Protein AF-A0A9D8A4U0-F1 (afdb_monomer_lite)

Secondary structure (DSSP, 8-state):
-HHHHHHHHHHHHHHHHHHHHHHHHHHHHHHHHHHHHHHHHHHHHHHHHHHHHHHHHHHHHHHHHHHHHHHHHH--------------

Structure (mmCIF, N/CA/C/O backbone):
data_AF-A0A9D8A4U0-F1
#
_entry.id   AF-A0A9D8A4U0-F1
#
loop_
_atom_site.group_PDB
_atom_site.id
_atom_site.type_symbol
_atom_site.label_atom_id
_atom_site.label_alt_id
_atom_site.label_comp_id
_atom_site.label_asym_id
_atom_site.label_entity_id
_atom_site.label_seq_id
_atom_site.pdbx_PDB_ins_code
_atom_site.Cartn_x
_atom_site.Cartn_y
_atom_site.Cartn_z
_atom_site.occupancy
_atom_site.B_iso_or_equiv
_atom_site.auth_seq_id
_atom_site.auth_comp_id
_atom_site.auth_asym_id
_atom_site.auth_atom_id
_atom_site.pdbx_PDB_model_num
ATOM 1 N N . MET A 1 1 ? 31.409 -9.638 -32.525 1.00 66.94 1 MET A N 1
ATOM 2 C CA . MET A 1 1 ? 31.091 -8.436 -31.716 1.00 66.94 1 MET A CA 1
ATOM 3 C C . MET A 1 1 ? 29.636 -7.982 -31.849 1.00 66.94 1 MET A C 1
ATOM 5 O O . MET A 1 1 ? 29.023 -7.691 -30.836 1.00 66.94 1 MET A O 1
ATOM 9 N N . THR A 1 2 ? 29.029 -8.021 -33.040 1.00 87.12 2 THR A N 1
ATOM 10 C CA . THR A 1 2 ? 27.614 -7.642 -33.273 1.00 87.12 2 THR A CA 1
ATOM 11 C C . THR A 1 2 ? 26.585 -8.403 -32.420 1.00 87.12 2 THR A C 1
ATOM 13 O O . THR A 1 2 ? 25.640 -7.802 -31.921 1.00 87.12 2 THR A O 1
ATOM 16 N N . ARG A 1 3 ? 26.788 -9.708 -32.188 1.00 90.06 3 ARG A N 1
ATOM 17 C CA . ARG A 1 3 ? 25.897 -10.540 -31.353 1.00 90.06 3 ARG A CA 1
ATOM 18 C C . ARG A 1 3 ? 25.865 -10.124 -29.877 1.00 90.06 3 ARG A C 1
ATOM 20 O O . ARG A 1 3 ? 24.801 -10.138 -29.274 1.00 90.06 3 ARG A O 1
ATOM 27 N N . LEU A 1 4 ? 27.010 -9.732 -29.313 1.00 91.88 4 LEU A N 1
ATOM 28 C CA . LEU A 1 4 ? 27.100 -9.295 -27.916 1.00 91.88 4 LEU A CA 1
ATOM 29 C C . LEU A 1 4 ? 26.369 -7.958 -27.726 1.00 91.88 4 LEU A C 1
ATOM 31 O O . LEU A 1 4 ? 25.586 -7.807 -26.796 1.00 91.88 4 LEU A O 1
ATOM 35 N N . ASN A 1 5 ? 26.555 -7.028 -28.666 1.00 93.00 5 ASN A N 1
ATOM 36 C CA . ASN A 1 5 ? 25.898 -5.721 -28.635 1.00 93.00 5 ASN A CA 1
ATOM 37 C C . ASN A 1 5 ? 24.370 -5.846 -28.734 1.00 93.00 5 ASN A C 1
ATOM 39 O O . ASN A 1 5 ? 23.655 -5.129 -28.041 1.00 93.00 5 ASN A O 1
ATOM 43 N N . ALA A 1 6 ? 23.867 -6.788 -29.541 1.00 94.69 6 ALA A N 1
ATOM 44 C CA . ALA A 1 6 ? 22.435 -7.071 -29.619 1.00 94.69 6 ALA A CA 1
ATOM 45 C C . ALA A 1 6 ? 21.873 -7.589 -28.282 1.00 94.69 6 ALA A C 1
ATOM 47 O O . ALA A 1 6 ? 20.826 -7.129 -27.838 1.00 94.69 6 ALA A O 1
ATOM 48 N N . ILE A 1 7 ? 22.591 -8.492 -27.605 1.00 95.62 7 ILE A N 1
ATOM 49 C CA . ILE A 1 7 ? 22.188 -9.017 -26.290 1.00 95.62 7 ILE A CA 1
ATOM 50 C C . ILE A 1 7 ? 22.161 -7.899 -25.240 1.00 95.62 7 ILE A C 1
ATOM 52 O O . ILE A 1 7 ? 21.201 -7.793 -24.479 1.00 95.62 7 ILE A O 1
ATOM 56 N N . VAL A 1 8 ? 23.180 -7.035 -25.224 1.00 95.44 8 VAL A N 1
ATOM 57 C CA . VAL A 1 8 ? 23.250 -5.894 -24.297 1.00 95.44 8 VAL A CA 1
ATOM 58 C C . VAL A 1 8 ? 22.100 -4.915 -24.540 1.00 95.44 8 VAL A C 1
ATOM 60 O O . VAL A 1 8 ? 21.473 -4.468 -23.582 1.00 95.44 8 VAL A O 1
ATOM 63 N N . ALA A 1 9 ? 21.766 -4.627 -25.801 1.00 95.62 9 ALA A N 1
ATOM 64 C CA . ALA A 1 9 ? 20.638 -3.761 -26.138 1.00 95.62 9 ALA A CA 1
ATOM 65 C C . ALA A 1 9 ? 19.296 -4.347 -25.663 1.00 95.62 9 ALA A C 1
ATOM 67 O O . ALA A 1 9 ? 18.488 -3.635 -25.070 1.00 95.62 9 ALA A O 1
ATOM 68 N N . VAL A 1 10 ? 19.076 -5.652 -25.858 1.00 96.56 10 VAL A N 1
ATOM 69 C CA . VAL A 1 10 ? 17.858 -6.337 -25.392 1.00 96.56 10 VAL A CA 1
ATOM 70 C C . VAL A 1 10 ? 17.756 -6.314 -23.866 1.00 96.56 10 VAL A C 1
ATOM 72 O O . VAL A 1 10 ? 16.695 -5.995 -23.333 1.00 96.56 10 VAL A O 1
ATOM 75 N N . LEU A 1 11 ? 18.853 -6.591 -23.156 1.00 95.88 11 LEU A N 1
ATOM 76 C CA . LEU A 1 11 ? 18.898 -6.510 -21.693 1.00 95.88 11 LEU A CA 1
ATOM 77 C C . LEU A 1 11 ? 18.592 -5.098 -21.189 1.00 95.88 11 LEU A C 1
ATOM 79 O O . LEU A 1 11 ? 17.845 -4.940 -20.226 1.00 95.88 11 LEU A O 1
ATOM 83 N N . PHE A 1 12 ? 19.122 -4.072 -21.855 1.00 97.06 12 PHE A N 1
ATOM 84 C CA . PHE A 1 12 ? 18.876 -2.681 -21.485 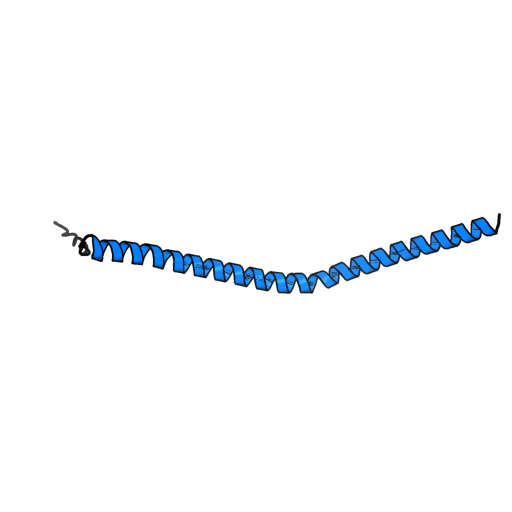1.00 97.06 12 PHE A CA 1
ATOM 85 C C . PHE A 1 12 ? 17.390 -2.320 -21.595 1.00 97.06 12 PHE A C 1
ATOM 87 O O . PHE A 1 12 ? 16.811 -1.760 -20.663 1.00 97.06 12 PHE A O 1
ATOM 94 N N . VAL A 1 13 ? 16.751 -2.713 -22.700 1.00 97.56 13 VAL A N 1
ATOM 95 C CA . VAL A 1 13 ? 15.309 -2.517 -22.902 1.00 97.56 13 VAL A CA 1
ATOM 96 C C . VAL A 1 13 ? 14.501 -3.307 -21.872 1.00 97.56 13 VAL A C 1
ATOM 98 O O . VAL A 1 13 ? 13.568 -2.762 -21.288 1.00 97.56 13 VAL A O 1
ATOM 101 N N . ALA A 1 14 ? 14.875 -4.557 -21.588 1.00 96.81 14 ALA A N 1
ATOM 102 C CA . ALA A 1 14 ? 14.189 -5.386 -20.600 1.00 96.81 14 ALA A CA 1
ATOM 103 C C . ALA A 1 14 ? 14.223 -4.766 -19.192 1.00 96.81 14 ALA A C 1
ATOM 105 O O . ALA A 1 14 ? 13.200 -4.732 -18.506 1.00 96.81 14 ALA A O 1
ATOM 106 N N . VAL A 1 15 ? 15.369 -4.218 -18.774 1.00 96.38 15 VAL A N 1
ATOM 107 C CA . VAL A 1 15 ? 15.502 -3.514 -17.488 1.00 96.38 15 VAL A CA 1
ATOM 108 C C . VAL A 1 15 ? 14.643 -2.250 -17.460 1.00 96.38 15 VAL A C 1
ATOM 110 O O . VAL A 1 15 ? 13.975 -1.993 -16.459 1.00 96.38 15 VAL A O 1
ATOM 113 N N . PHE A 1 16 ? 14.601 -1.490 -18.557 1.00 97.25 16 PHE A N 1
ATOM 114 C CA . PHE A 1 16 ? 13.753 -0.300 -18.668 1.00 97.25 16 PHE A CA 1
ATOM 115 C C . PHE A 1 16 ? 12.264 -0.631 -18.545 1.00 97.25 16 PHE A C 1
ATOM 117 O O . PHE A 1 16 ? 11.545 0.005 -17.773 1.00 97.25 16 PHE A O 1
ATOM 124 N N . VAL A 1 17 ? 11.806 -1.658 -19.263 1.00 96.69 17 VAL A N 1
ATOM 125 C CA . VAL A 1 17 ? 10.418 -2.132 -19.191 1.00 96.69 17 VAL A CA 1
ATOM 126 C C . VAL A 1 17 ? 10.087 -2.604 -17.776 1.00 96.69 17 VAL A C 1
ATOM 128 O O . VAL A 1 17 ? 9.037 -2.246 -17.245 1.00 96.69 17 VAL A O 1
ATOM 131 N N . ASN A 1 18 ? 10.999 -3.334 -17.127 1.00 95.69 18 ASN A N 1
ATOM 132 C CA . ASN A 1 18 ? 10.817 -3.778 -15.748 1.00 95.69 18 ASN A CA 1
ATOM 133 C C . ASN A 1 18 ? 10.701 -2.596 -14.771 1.00 95.69 18 ASN A C 1
ATOM 135 O O . ASN A 1 18 ? 9.807 -2.574 -13.928 1.00 95.69 18 ASN A O 1
ATOM 139 N N . ALA A 1 19 ? 11.551 -1.575 -14.908 1.00 93.69 19 ALA A N 1
ATOM 140 C CA . ALA A 1 19 ? 11.491 -0.383 -14.065 1.00 93.69 19 ALA A CA 1
ATOM 141 C C . ALA A 1 19 ? 10.135 0.337 -14.183 1.00 93.69 19 ALA A C 1
ATOM 143 O O . ALA A 1 19 ? 9.534 0.699 -13.169 1.00 93.69 19 ALA A O 1
ATOM 144 N N . ILE A 1 20 ? 9.615 0.488 -15.405 1.00 94.50 20 ILE A N 1
ATOM 145 C CA . ILE A 1 20 ? 8.304 1.102 -15.656 1.00 94.50 20 ILE A CA 1
ATOM 146 C C . ILE A 1 20 ? 7.175 0.235 -15.080 1.00 94.50 20 ILE A C 1
ATOM 148 O O . ILE A 1 20 ? 6.283 0.757 -14.411 1.00 94.50 20 ILE A O 1
ATOM 152 N N . ALA A 1 21 ? 7.232 -1.085 -15.279 1.00 91.50 21 ALA A N 1
ATOM 153 C CA . ALA A 1 21 ? 6.242 -2.022 -14.751 1.00 91.50 21 ALA A CA 1
ATOM 154 C C . ALA A 1 21 ? 6.170 -1.980 -13.216 1.00 91.50 21 ALA A C 1
ATOM 156 O O . ALA A 1 21 ? 5.080 -1.913 -12.649 1.00 91.50 21 ALA A O 1
ATOM 157 N N . VAL A 1 22 ? 7.317 -1.935 -12.532 1.00 90.00 22 VAL A N 1
ATOM 158 C CA . VAL A 1 22 ? 7.382 -1.806 -11.068 1.00 90.00 22 VAL A CA 1
ATOM 159 C C . VAL A 1 22 ? 6.760 -0.492 -10.594 1.00 90.00 22 VAL A C 1
ATOM 161 O O . VAL A 1 22 ? 6.010 -0.487 -9.617 1.00 90.00 22 VAL A O 1
ATOM 164 N N . VAL A 1 23 ? 7.025 0.626 -11.278 1.00 87.69 23 VAL A N 1
ATOM 165 C CA . VAL A 1 23 ? 6.416 1.925 -10.944 1.00 87.69 23 VAL A CA 1
ATOM 166 C C . VAL A 1 23 ? 4.899 1.885 -11.135 1.00 87.69 23 VAL A C 1
ATOM 168 O O . VAL A 1 23 ? 4.169 2.360 -10.265 1.00 87.69 23 VAL A O 1
ATOM 171 N N . TYR A 1 24 ? 4.422 1.270 -12.217 1.00 85.06 24 TYR A N 1
ATOM 172 C CA . TYR A 1 24 ? 2.996 1.108 -12.493 1.00 85.06 24 TYR A CA 1
ATOM 173 C C . TYR A 1 24 ? 2.298 0.252 -11.427 1.00 85.06 24 TYR A C 1
ATOM 175 O O . TYR A 1 24 ? 1.312 0.688 -10.832 1.00 85.06 24 TYR A O 1
ATOM 183 N N . ILE A 1 25 ? 2.863 -0.915 -11.098 1.00 79.69 25 ILE A N 1
ATOM 184 C CA . ILE A 1 25 ? 2.351 -1.800 -10.040 1.00 79.69 25 ILE A CA 1
ATOM 185 C C . ILE A 1 25 ? 2.347 -1.075 -8.689 1.00 79.69 25 ILE A C 1
ATOM 187 O O . ILE A 1 25 ? 1.371 -1.149 -7.943 1.00 79.69 25 ILE A O 1
ATOM 191 N N . LYS A 1 26 ? 3.404 -0.317 -8.372 1.00 77.50 26 LYS A N 1
ATOM 192 C CA . LYS A 1 26 ? 3.486 0.467 -7.131 1.00 77.50 26 LYS A CA 1
ATOM 193 C C . LYS A 1 26 ? 2.430 1.571 -7.081 1.00 77.50 26 LYS A C 1
ATOM 195 O O . LYS A 1 26 ? 1.865 1.817 -6.016 1.00 77.50 26 LYS A O 1
ATOM 200 N N . GLN A 1 27 ? 2.148 2.227 -8.206 1.00 71.44 27 GLN A N 1
ATOM 201 C CA . GLN A 1 27 ? 1.094 3.234 -8.293 1.00 71.44 27 GLN A CA 1
ATOM 202 C C . GLN A 1 27 ? -0.293 2.606 -8.119 1.00 71.44 27 GLN A C 1
ATOM 204 O O . GLN A 1 27 ? -1.119 3.148 -7.390 1.00 71.44 27 GLN A O 1
ATOM 209 N N . GLN A 1 28 ? -0.528 1.433 -8.706 1.00 63.78 28 GLN A N 1
ATOM 210 C CA . GLN A 1 28 ? -1.786 0.707 -8.546 1.00 63.78 28 GLN A CA 1
ATOM 211 C C . GLN A 1 28 ? -1.971 0.172 -7.121 1.00 63.78 28 GLN A C 1
ATOM 213 O O . GLN A 1 28 ? -3.071 0.226 -6.577 1.00 63.78 28 GLN A O 1
ATOM 218 N N . SER A 1 29 ? -0.881 -0.236 -6.468 1.00 58.59 29 SER A N 1
ATOM 219 C CA . SER A 1 29 ? -0.890 -0.627 -5.060 1.00 58.59 29 SER A CA 1
ATOM 220 C C . SER A 1 29 ? -1.375 0.522 -4.168 1.00 58.59 29 SER A C 1
ATOM 222 O O . SER A 1 29 ? -2.210 0.292 -3.301 1.00 58.59 29 SER A O 1
ATOM 224 N N . ARG A 1 30 ? -0.987 1.780 -4.445 1.00 59.22 30 ARG A N 1
ATOM 225 C CA . ARG A 1 30 ? -1.501 2.952 -3.701 1.00 59.22 30 ARG A CA 1
ATOM 226 C C . ARG A 1 30 ? -3.017 3.134 -3.822 1.00 59.22 30 ARG A C 1
ATOM 228 O O . ARG A 1 30 ? -3.618 3.610 -2.866 1.00 59.22 30 ARG A O 1
ATOM 235 N N . ALA A 1 31 ? -3.626 2.750 -4.946 1.00 57.19 31 ALA A N 1
ATOM 236 C CA . ALA A 1 31 ? -5.079 2.790 -5.116 1.00 57.19 31 ALA A CA 1
ATOM 237 C C . ALA A 1 31 ? -5.776 1.610 -4.410 1.00 57.19 31 ALA A C 1
ATOM 239 O O . ALA A 1 31 ? -6.822 1.794 -3.795 1.00 57.19 31 ALA A O 1
ATOM 240 N N . LEU A 1 32 ? -5.159 0.423 -4.412 1.00 57.44 32 LEU A N 1
ATOM 241 C CA . LEU A 1 32 ? -5.699 -0.786 -3.773 1.00 57.44 32 LEU A CA 1
ATOM 242 C C . LEU A 1 32 ? -5.660 -0.750 -2.230 1.00 57.44 32 LEU A C 1
ATOM 244 O O . LEU A 1 32 ? -6.308 -1.556 -1.568 1.00 57.44 32 LEU A O 1
ATOM 248 N N . TYR A 1 33 ? -4.932 0.204 -1.641 1.00 56.34 33 TYR A N 1
ATOM 249 C CA . TYR A 1 33 ? -4.919 0.440 -0.193 1.00 56.34 33 TYR A CA 1
ATOM 250 C C . TYR A 1 33 ? -6.145 1.206 0.330 1.00 56.34 33 TYR A C 1
ATOM 252 O O . TYR A 1 33 ? -6.303 1.300 1.546 1.00 56.34 33 TYR A O 1
ATOM 260 N N . GLY A 1 34 ? -7.011 1.747 -0.534 1.00 60.78 34 GLY A N 1
ATOM 261 C CA . GLY A 1 34 ? -8.220 2.460 -0.102 1.00 60.78 34 GLY A CA 1
ATOM 262 C C . GLY A 1 34 ? -9.229 1.545 0.598 1.00 60.78 34 GLY A C 1
ATOM 263 O O . GLY A 1 34 ? -9.662 1.831 1.715 1.00 60.78 34 GLY A O 1
ATOM 264 N N . ASP A 1 35 ? -9.527 0.400 -0.012 1.00 61.62 35 ASP A N 1
ATOM 265 C CA . ASP A 1 35 ? -10.591 -0.496 0.459 1.00 61.62 35 ASP A CA 1
ATOM 266 C C . ASP A 1 35 ? -10.202 -1.247 1.735 1.00 61.62 35 ASP A C 1
ATOM 268 O O . ASP A 1 35 ? -10.995 -1.356 2.672 1.00 61.62 35 ASP A O 1
ATOM 272 N N . ILE A 1 36 ? -8.939 -1.678 1.833 1.00 66.69 36 ILE A N 1
ATOM 273 C CA . ILE A 1 36 ? -8.406 -2.317 3.045 1.00 66.69 36 ILE A CA 1
ATOM 274 C C . ILE A 1 36 ? -8.489 -1.351 4.236 1.00 66.69 36 ILE A C 1
ATOM 276 O O . ILE A 1 36 ? -8.845 -1.754 5.341 1.00 66.69 36 ILE A O 1
ATOM 280 N N . ARG A 1 37 ? -8.217 -0.057 4.023 1.00 60.75 37 ARG A N 1
ATOM 281 C CA . ARG A 1 37 ? -8.309 0.961 5.082 1.00 60.75 37 ARG A CA 1
ATOM 282 C C . ARG A 1 37 ? -9.750 1.214 5.528 1.00 60.75 37 ARG A C 1
ATOM 284 O O . ARG A 1 37 ? -9.963 1.477 6.709 1.00 60.75 37 ARG A O 1
ATOM 291 N N . TYR A 1 38 ? -10.725 1.125 4.624 1.00 70.12 38 TYR A N 1
ATOM 292 C CA . TYR A 1 38 ? -12.134 1.341 4.958 1.00 70.12 38 TYR A CA 1
ATOM 293 C C . TYR A 1 38 ? -12.710 0.218 5.831 1.00 70.12 38 TYR A C 1
ATOM 295 O O . TYR A 1 38 ? -13.340 0.501 6.850 1.00 70.12 38 TYR A O 1
ATOM 303 N N . LEU A 1 39 ? -12.447 -1.049 5.486 1.00 71.00 39 LEU A N 1
ATOM 304 C CA . LEU A 1 39 ? -12.878 -2.182 6.316 1.00 71.00 39 LEU A CA 1
ATOM 305 C C . LEU A 1 39 ? -12.149 -2.223 7.666 1.00 71.00 39 LEU A C 1
ATOM 307 O O . LEU A 1 39 ? -12.757 -2.587 8.672 1.00 71.00 39 LEU A O 1
ATOM 311 N N . GLN A 1 40 ? -10.873 -1.827 7.710 1.00 72.62 40 GLN A N 1
ATOM 312 C CA . GLN A 1 40 ? -10.123 -1.721 8.965 1.00 72.62 40 GLN A CA 1
ATOM 313 C C . GLN A 1 40 ? -10.752 -0.680 9.901 1.00 72.62 40 GLN A C 1
ATOM 315 O O . GLN A 1 40 ? -10.972 -0.959 11.074 1.00 72.62 40 GLN A O 1
ATOM 320 N N . LYS A 1 41 ? -11.122 0.488 9.362 1.00 75.06 41 LYS A N 1
ATOM 321 C CA . LYS A 1 41 ? -11.736 1.565 10.144 1.00 75.06 41 LYS A CA 1
ATOM 322 C C . LYS A 1 41 ? -13.069 1.148 10.774 1.00 75.06 41 LYS A C 1
ATOM 324 O O . LYS A 1 41 ? -13.310 1.455 11.933 1.00 75.06 41 LYS A O 1
ATOM 329 N N . GLN A 1 42 ? -13.906 0.414 10.040 1.00 73.81 42 GLN A N 1
ATOM 330 C CA . GLN A 1 42 ? -15.167 -0.098 10.589 1.00 73.81 42 GLN A CA 1
ATOM 331 C C . GLN A 1 42 ? -14.950 -1.080 11.748 1.00 73.81 42 GLN A C 1
ATOM 333 O O . GLN A 1 42 ? -15.700 -1.052 12.721 1.00 73.81 42 GLN A O 1
ATOM 338 N N . GLN A 1 43 ? -13.926 -1.936 11.659 1.00 76.25 43 GLN A N 1
ATOM 339 C CA . GLN A 1 43 ? -13.571 -2.834 12.761 1.00 76.25 43 GLN A CA 1
ATOM 340 C C . GLN A 1 43 ? -13.069 -2.062 13.985 1.00 76.25 43 GLN A C 1
ATOM 342 O O . GLN A 1 43 ? -13.473 -2.377 15.103 1.00 76.25 43 GLN A O 1
ATOM 347 N N . ASP A 1 44 ? -12.233 -1.045 13.777 1.00 76.19 44 ASP A N 1
ATOM 348 C CA . ASP A 1 44 ? -11.691 -0.224 14.861 1.00 76.19 44 ASP A CA 1
ATOM 349 C C . ASP A 1 44 ? -12.806 0.543 15.596 1.00 76.19 44 ASP A C 1
ATOM 351 O O . ASP A 1 44 ? -12.857 0.528 16.828 1.00 76.19 44 ASP A O 1
ATOM 355 N N . ASP A 1 45 ? -13.745 1.145 14.857 1.00 79.62 45 ASP A N 1
ATOM 356 C CA . ASP A 1 45 ? -14.883 1.874 15.433 1.00 79.62 45 ASP A CA 1
ATOM 357 C C . ASP A 1 45 ? -15.769 0.943 16.290 1.00 79.62 45 ASP A C 1
ATOM 359 O O . ASP A 1 45 ? -16.126 1.281 17.424 1.00 79.62 45 ASP A O 1
ATOM 363 N N . LEU A 1 46 ? -16.055 -0.272 15.802 1.00 81.69 46 LEU A N 1
ATOM 364 C CA . LEU A 1 46 ? -16.844 -1.264 16.540 1.00 81.69 46 LEU A CA 1
ATOM 365 C C . LEU A 1 46 ? -16.116 -1.774 17.796 1.00 81.69 46 LEU A C 1
ATOM 367 O O . LEU A 1 46 ? -16.750 -2.000 18.828 1.00 81.69 46 LEU A O 1
ATOM 371 N N . ALA A 1 47 ? -14.791 -1.935 17.734 1.00 75.56 47 ALA A N 1
ATOM 372 C CA . ALA A 1 47 ? -13.975 -2.355 18.873 1.00 75.56 47 ALA A CA 1
ATOM 373 C C . ALA A 1 47 ? -13.945 -1.294 19.986 1.00 75.56 47 ALA A C 1
ATOM 375 O O . ALA A 1 47 ? -14.010 -1.634 21.171 1.00 75.56 47 ALA A O 1
ATOM 376 N N . ILE A 1 48 ? -13.898 -0.010 19.617 1.00 79.06 48 ILE A N 1
ATOM 377 C CA . ILE A 1 48 ? -13.983 1.107 20.567 1.00 79.06 48 ILE A CA 1
ATOM 378 C C . ILE A 1 48 ? -15.342 1.104 21.272 1.00 79.06 48 ILE A C 1
ATOM 380 O O . ILE A 1 48 ? -15.407 1.243 22.498 1.00 79.06 48 ILE A O 1
ATOM 384 N N . GLU A 1 49 ? -16.427 0.921 20.520 1.00 79.06 49 GLU A N 1
ATOM 385 C CA . GLU A 1 49 ? -17.777 0.896 21.082 1.00 79.06 49 GLU A CA 1
ATOM 386 C C . GLU A 1 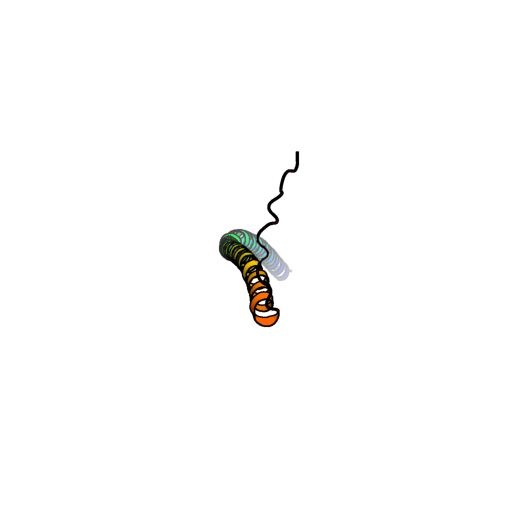49 ? -17.985 -0.301 22.021 1.00 79.06 49 GLU A C 1
ATOM 388 O O . GLU A 1 49 ? -18.483 -0.133 23.138 1.00 79.06 49 GLU A O 1
ATOM 393 N N . TRP A 1 50 ? -17.491 -1.481 21.639 1.00 76.81 50 TRP A N 1
ATOM 394 C CA . TRP A 1 50 ? -17.460 -2.662 22.504 1.00 76.81 50 TRP A CA 1
ATOM 395 C C . TRP A 1 50 ? -16.662 -2.435 23.792 1.00 76.81 50 TRP A C 1
ATOM 397 O O . TRP A 1 50 ? -17.139 -2.761 24.881 1.00 76.81 50 TRP A O 1
ATOM 407 N N . GLY A 1 51 ? -15.475 -1.829 23.695 1.00 79.06 51 GLY A N 1
ATOM 408 C CA . GLY A 1 51 ? -14.656 -1.487 24.858 1.00 79.06 51 GLY A CA 1
ATOM 409 C C . GLY A 1 51 ? -15.378 -0.538 25.817 1.00 79.06 51 GLY A C 1
ATOM 410 O O . GLY A 1 51 ? -15.383 -0.752 27.032 1.00 79.06 51 GLY A O 1
ATOM 411 N N . ARG A 1 52 ? -16.068 0.474 25.279 1.00 79.19 52 ARG A N 1
ATOM 412 C CA . ARG A 1 52 ? -16.890 1.401 26.067 1.00 79.19 52 ARG A CA 1
ATOM 413 C C . ARG A 1 52 ? -18.045 0.684 26.771 1.00 79.19 52 ARG A C 1
ATOM 415 O O . ARG A 1 52 ? -18.277 0.945 27.952 1.00 79.19 52 ARG A O 1
ATOM 422 N N . LEU A 1 53 ? -18.743 -0.223 26.087 1.00 76.69 53 LEU A N 1
ATOM 423 C CA . LEU A 1 53 ? -19.841 -0.999 26.673 1.00 76.69 53 LEU A CA 1
ATOM 424 C C . LEU A 1 53 ? -19.352 -1.904 27.814 1.00 76.69 53 LEU A C 1
ATOM 426 O O . LEU A 1 53 ? -19.971 -1.975 28.876 1.00 76.69 53 LEU A O 1
ATOM 430 N N . GLN A 1 54 ? -18.205 -2.556 27.627 1.00 71.69 54 GLN A N 1
ATOM 431 C CA . GLN A 1 54 ? -17.626 -3.443 28.632 1.00 71.69 54 GLN A CA 1
ATOM 432 C C . GLN A 1 54 ? -17.204 -2.681 29.895 1.00 71.69 54 GLN A C 1
ATOM 434 O O . GLN A 1 54 ? -17.430 -3.161 31.007 1.00 71.69 54 GLN A O 1
ATOM 439 N N . ILE A 1 55 ? -16.661 -1.468 29.747 1.00 69.94 55 ILE A N 1
ATOM 440 C CA . ILE A 1 55 ? -16.353 -0.594 30.886 1.00 69.94 55 ILE A CA 1
ATOM 441 C C . ILE A 1 55 ? -17.639 -0.215 31.631 1.00 69.94 55 ILE A C 1
ATOM 443 O O . ILE A 1 55 ? -17.679 -0.339 32.855 1.00 69.94 55 ILE A O 1
ATOM 447 N N . GLN A 1 56 ? -18.712 0.150 30.920 1.00 67.69 56 GLN A N 1
ATOM 448 C CA . GLN A 1 56 ? -20.005 0.463 31.544 1.00 67.69 56 GLN A CA 1
ATOM 449 C C . GLN A 1 56 ? -20.572 -0.722 32.347 1.00 67.69 56 GLN A C 1
ATOM 451 O O . GLN A 1 56 ? -21.036 -0.545 33.475 1.00 67.69 56 GLN A O 1
ATOM 456 N N . HIS A 1 57 ? -20.478 -1.946 31.819 1.00 60.53 57 HIS A N 1
ATOM 457 C CA . HIS A 1 57 ? -20.918 -3.148 32.532 1.00 60.53 57 HIS A CA 1
ATOM 458 C C . HIS A 1 57 ? -19.997 -3.541 33.695 1.00 60.53 57 HIS A C 1
ATOM 460 O O . HIS A 1 57 ? -20.482 -4.029 34.719 1.00 60.53 57 HIS A O 1
ATOM 466 N N . SER A 1 58 ? -18.689 -3.288 33.591 1.00 59.88 58 SER A N 1
ATOM 467 C CA . SER A 1 58 ? -17.732 -3.599 34.663 1.00 59.88 58 SER A CA 1
ATOM 468 C C . SER A 1 58 ? -18.019 -2.822 35.956 1.00 59.88 58 SER A C 1
ATOM 470 O O . SER A 1 58 ? -17.833 -3.352 37.054 1.00 59.88 58 SER A O 1
ATOM 472 N N . THR A 1 59 ? -18.569 -1.607 35.849 1.00 59.31 59 THR A N 1
ATOM 473 C CA . THR A 1 59 ? -18.958 -0.794 37.011 1.00 59.31 59 THR A CA 1
ATOM 474 C C . THR A 1 59 ? -20.210 -1.340 37.707 1.00 59.31 59 THR A C 1
ATOM 476 O O . THR A 1 59 ? -20.292 -1.318 38.936 1.00 59.31 59 THR A O 1
ATOM 479 N N . LEU A 1 60 ? -21.160 -1.892 36.944 1.00 57.38 60 LEU A N 1
ATOM 480 C CA . LEU A 1 60 ? -22.406 -2.453 37.479 1.00 57.38 60 LEU A CA 1
ATOM 481 C C . LEU A 1 60 ? -22.195 -3.805 38.170 1.00 57.38 60 LEU A C 1
ATOM 483 O O . LEU A 1 60 ? -22.792 -4.053 39.216 1.00 57.38 60 LEU A O 1
ATOM 487 N N . VAL A 1 61 ? -21.319 -4.660 37.636 1.00 53.66 61 VAL A N 1
ATOM 488 C CA . VAL A 1 61 ? -21.062 -5.984 38.224 1.00 53.66 61 VAL A CA 1
ATOM 489 C C . VAL A 1 61 ? -20.276 -5.869 39.532 1.00 53.66 61 VAL A C 1
ATOM 491 O O . VAL A 1 61 ? -20.585 -6.585 40.480 1.00 53.66 61 VAL A O 1
ATOM 494 N N . ASN A 1 62 ? -19.323 -4.939 39.646 1.00 58.34 62 ASN A N 1
ATOM 495 C CA . ASN A 1 62 ? -18.503 -4.840 40.856 1.00 58.34 62 ASN A CA 1
ATOM 496 C C . ASN A 1 62 ? -19.250 -4.183 42.035 1.00 58.34 62 ASN A C 1
ATOM 498 O O . ASN A 1 62 ? -19.191 -4.685 43.155 1.00 58.34 62 ASN A O 1
ATOM 502 N N . HIS A 1 63 ? -20.019 -3.110 41.807 1.00 58.03 63 HIS A N 1
ATOM 503 C CA . HIS A 1 63 ? -20.772 -2.466 42.893 1.00 58.03 63 HIS A CA 1
ATOM 504 C C . HIS A 1 63 ? -21.995 -3.275 43.339 1.00 58.03 63 HI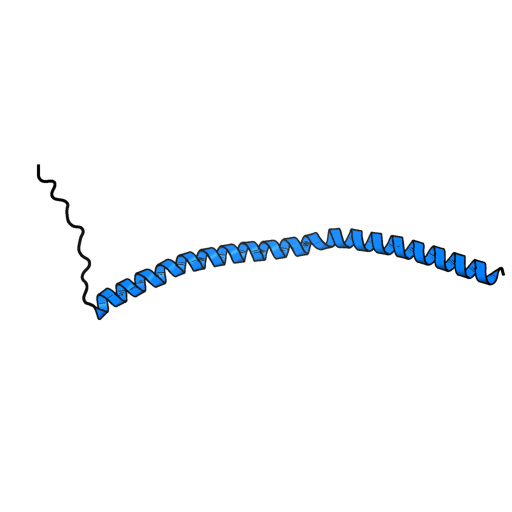S A C 1
ATOM 506 O O . HIS A 1 63 ? -22.172 -3.479 44.539 1.00 58.03 63 HIS A O 1
ATOM 512 N N . ALA A 1 64 ? -22.809 -3.792 42.411 1.00 60.06 64 ALA A N 1
ATOM 513 C CA . ALA A 1 64 ? -24.021 -4.527 42.779 1.00 60.06 64 ALA A CA 1
ATOM 514 C C . ALA A 1 64 ? -23.706 -5.864 43.471 1.00 60.06 64 ALA A C 1
ATOM 516 O O . ALA A 1 64 ? -24.426 -6.274 44.384 1.00 60.06 64 ALA A O 1
ATOM 517 N N . PHE A 1 65 ? -22.618 -6.533 43.075 1.00 60.59 65 PHE A N 1
ATOM 518 C CA . PHE A 1 65 ? -22.212 -7.801 43.677 1.00 60.59 65 PHE A CA 1
ATOM 519 C C . PHE A 1 65 ? -21.635 -7.609 45.083 1.00 60.59 65 PHE A C 1
ATOM 521 O O . PHE A 1 65 ? -22.037 -8.320 46.002 1.00 60.59 65 PHE A O 1
ATOM 528 N N . VAL A 1 66 ? -20.771 -6.609 45.291 1.00 62.47 66 VAL A N 1
ATOM 529 C CA . VAL A 1 66 ? -20.224 -6.296 46.624 1.00 62.47 66 VAL A CA 1
ATOM 530 C C . VAL A 1 66 ? -21.331 -5.859 47.584 1.00 62.47 66 VAL A C 1
ATOM 532 O O . VAL A 1 66 ? -21.377 -6.318 48.723 1.00 62.47 66 VAL A O 1
ATOM 535 N N . GLU A 1 67 ? -22.273 -5.038 47.125 1.00 60.22 67 GLU A N 1
ATOM 536 C CA . GLU A 1 67 ? -23.371 -4.549 47.959 1.00 60.22 67 GLU A CA 1
ATOM 537 C C . GLU A 1 67 ? -24.391 -5.656 48.291 1.00 60.22 67 GLU A C 1
ATOM 539 O O . GLU A 1 67 ? -24.907 -5.719 49.408 1.00 60.22 67 GLU A O 1
ATOM 544 N N . LYS A 1 68 ? -24.657 -6.578 47.352 1.00 63.44 68 LYS A N 1
ATOM 545 C CA . LYS A 1 68 ? -25.498 -7.759 47.601 1.00 63.44 68 LYS A CA 1
ATOM 546 C C . LYS A 1 68 ? -24.832 -8.731 48.575 1.00 63.44 68 LYS A C 1
ATOM 548 O O . LYS A 1 68 ? -25.474 -9.150 49.533 1.00 63.44 68 LYS A O 1
ATOM 553 N N . VAL A 1 69 ? -23.546 -9.031 48.386 1.00 63.88 69 VAL A N 1
ATOM 554 C CA . VAL A 1 69 ? -22.787 -9.907 49.292 1.00 63.88 69 VAL A CA 1
ATOM 555 C C . VAL A 1 69 ? -22.673 -9.285 50.690 1.00 63.88 69 VAL A C 1
ATOM 557 O O . VAL A 1 69 ? -22.834 -9.999 51.677 1.00 63.88 69 VAL A O 1
ATOM 560 N N . ALA A 1 70 ? -22.487 -7.967 50.805 1.00 60.84 70 ALA A N 1
ATOM 561 C CA . ALA A 1 70 ? -22.475 -7.269 52.093 1.00 60.84 70 ALA A CA 1
ATOM 562 C C . ALA A 1 70 ? -23.855 -7.253 52.783 1.00 60.84 70 ALA A C 1
ATOM 564 O O . ALA A 1 70 ? -23.948 -7.432 53.996 1.00 60.84 70 ALA A O 1
ATOM 565 N N . ARG A 1 71 ? -24.952 -7.103 52.034 1.00 62.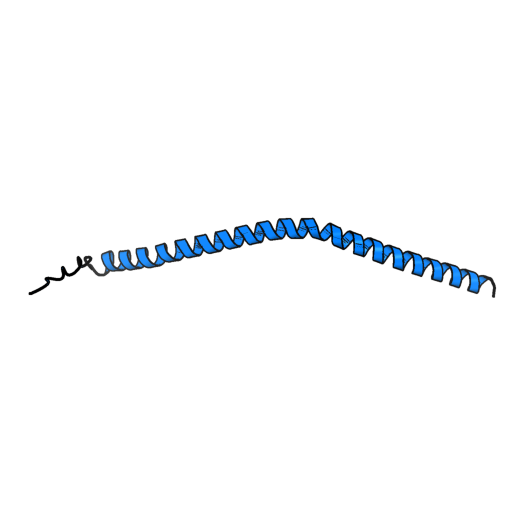97 71 ARG A N 1
ATOM 566 C CA . ARG A 1 71 ? -26.308 -7.200 52.602 1.00 62.97 71 ARG A CA 1
ATOM 567 C C . ARG A 1 71 ? -26.651 -8.611 53.068 1.00 62.97 71 ARG A C 1
ATOM 569 O O . ARG A 1 71 ? -27.147 -8.778 54.178 1.00 62.97 71 ARG A O 1
ATOM 576 N N . GLU A 1 72 ? -26.395 -9.611 52.229 1.00 62.25 72 GLU A N 1
ATOM 577 C CA . GLU A 1 72 ? -26.842 -10.988 52.467 1.00 62.25 72 GLU A CA 1
ATOM 578 C C . GLU A 1 72 ? -25.941 -11.746 53.449 1.00 62.25 72 GLU A C 1
ATOM 580 O O . GLU A 1 72 ? -26.457 -12.495 54.274 1.00 62.25 72 GLU A O 1
ATOM 585 N N . LYS A 1 73 ? -24.612 -11.554 53.406 1.00 57.72 73 LYS A N 1
ATOM 586 C CA . LYS A 1 73 ? -23.685 -12.257 54.314 1.00 57.72 73 LYS A CA 1
ATOM 587 C C . LYS A 1 73 ? -23.337 -11.489 55.587 1.00 57.72 73 LYS A C 1
ATOM 589 O O . LYS A 1 73 ? -23.011 -12.130 56.580 1.00 57.72 73 LYS A O 1
ATOM 594 N N . LEU A 1 74 ? -23.375 -10.154 55.574 1.00 59.00 74 LEU A N 1
ATOM 595 C CA . LEU A 1 74 ? -22.976 -9.319 56.722 1.00 59.00 74 LEU A CA 1
ATOM 596 C C . LEU A 1 74 ? -24.159 -8.610 57.405 1.00 59.00 74 LEU A C 1
ATOM 598 O O . LEU A 1 74 ? -23.951 -7.890 58.377 1.00 59.00 74 LEU A O 1
ATOM 602 N N . GLY A 1 75 ? -25.400 -8.802 56.935 1.00 55.28 75 GLY A N 1
ATOM 603 C CA . GLY A 1 75 ? -26.598 -8.251 57.581 1.00 55.28 75 GLY A CA 1
ATOM 604 C C . GLY A 1 75 ? -26.658 -6.717 57.607 1.00 55.28 75 GLY A C 1
ATOM 605 O O . GLY A 1 75 ? -27.387 -6.141 58.416 1.00 55.28 75 GLY A O 1
ATOM 606 N N . MET A 1 76 ? -25.894 -6.032 56.749 1.00 56.38 76 MET A N 1
ATOM 607 C CA . MET A 1 76 ? -25.837 -4.570 56.743 1.00 56.38 76 MET A CA 1
ATOM 608 C C . MET A 1 76 ? -27.126 -3.977 56.152 1.00 56.38 76 MET A C 1
ATOM 610 O O . MET A 1 76 ? -27.388 -4.088 54.955 1.00 56.38 76 MET A O 1
ATOM 614 N N . LYS A 1 77 ? -27.930 -3.304 56.986 1.00 59.41 77 LYS A N 1
ATOM 615 C CA . LYS A 1 77 ? -28.995 -2.396 56.528 1.00 59.41 77 LYS A CA 1
ATOM 616 C C . LYS A 1 77 ? -28.372 -1.087 56.041 1.00 59.41 77 LYS A C 1
ATOM 618 O O . LYS A 1 77 ? -27.504 -0.530 56.708 1.00 59.41 77 LYS A O 1
ATOM 623 N N . SER A 1 78 ? -28.843 -0.590 54.897 1.00 50.94 78 SER A N 1
ATOM 624 C CA . SER A 1 78 ? -28.471 0.729 54.378 1.00 50.94 78 SER A CA 1
ATOM 625 C C . SER A 1 78 ? -28.839 1.802 55.407 1.00 50.94 78 SER A C 1
ATOM 627 O O . SER A 1 78 ? -30.007 1.937 55.783 1.00 50.94 78 SER A O 1
ATOM 629 N N . VAL A 1 79 ? -27.834 2.520 55.912 1.00 50.84 79 VAL A N 1
ATOM 630 C CA . VAL A 1 79 ? -28.036 3.644 56.825 1.00 50.84 79 VAL A CA 1
ATOM 631 C C . VAL A 1 79 ? -28.622 4.782 55.994 1.00 50.84 79 VAL A C 1
ATOM 633 O O . VAL A 1 79 ? -27.939 5.361 55.151 1.00 50.84 79 VAL A O 1
ATOM 636 N N . GLN A 1 80 ? -29.912 5.064 56.201 1.00 49.88 80 GLN A N 1
ATOM 637 C CA . GLN A 1 80 ? -30.547 6.278 55.696 1.00 49.88 80 GLN A CA 1
ATOM 638 C C . GLN A 1 80 ? -29.719 7.480 56.151 1.00 49.88 80 GLN A C 1
ATOM 640 O O . GLN A 1 80 ? -29.311 7.559 57.309 1.00 49.88 80 GLN A O 1
ATOM 645 N N . GLN A 1 81 ? -29.459 8.368 55.195 1.00 49.25 81 GLN A N 1
ATOM 646 C CA . GLN A 1 81 ? -28.692 9.603 55.319 1.00 49.25 81 GLN A CA 1
ATOM 647 C C . GLN A 1 81 ? -28.885 10.252 56.700 1.00 49.25 81 GLN A C 1
ATOM 649 O O . GLN A 1 81 ? -30.036 10.457 57.101 1.00 49.25 81 GLN A O 1
ATOM 654 N N . PRO A 1 82 ? -27.811 10.600 57.437 1.00 45.34 82 PRO A N 1
ATOM 655 C CA . PRO A 1 82 ? -27.964 11.404 58.635 1.00 45.34 82 PRO A CA 1
ATOM 656 C C . PRO A 1 82 ? -28.546 12.748 58.205 1.00 45.34 82 PRO A C 1
ATOM 658 O O . PRO A 1 82 ? -27.874 13.582 57.604 1.00 45.34 82 PRO A O 1
ATOM 661 N N . LYS A 1 83 ? -29.840 12.915 58.485 1.00 48.50 83 LYS A N 1
ATOM 662 C CA . LYS A 1 83 ? -30.566 14.174 58.419 1.00 48.50 83 LYS A CA 1
ATOM 663 C C . LYS A 1 83 ? -29.768 15.177 59.241 1.00 48.50 83 LYS A C 1
ATOM 665 O O . LYS A 1 83 ? -29.760 15.102 60.467 1.00 48.50 83 LYS A O 1
ATOM 670 N N . TYR A 1 84 ? -29.061 16.067 58.558 1.00 52.78 84 TYR A N 1
ATOM 671 C CA 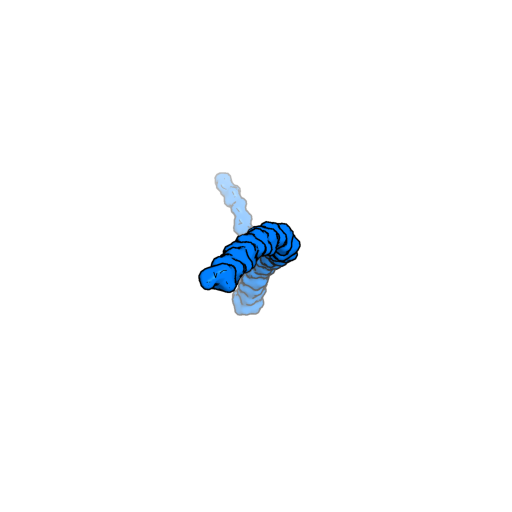. TYR A 1 84 ? -28.376 17.195 59.168 1.00 52.78 84 TYR A CA 1
ATOM 672 C C . TYR A 1 84 ? -29.452 18.035 59.859 1.00 52.78 84 TYR A C 1
ATOM 674 O O . TYR A 1 84 ? -30.21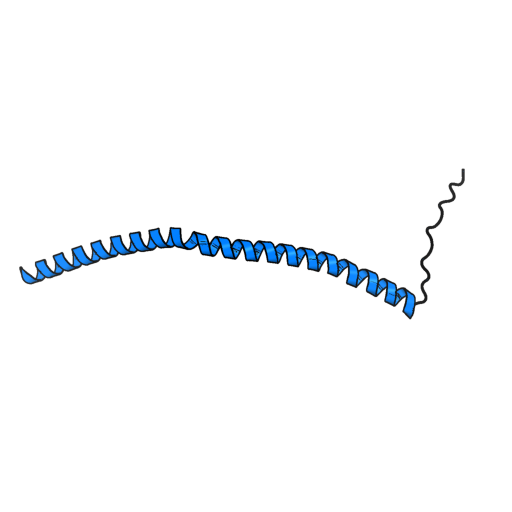6 18.757 59.217 1.00 52.78 84 TYR A O 1
ATOM 682 N N . LEU A 1 85 ? -29.571 17.864 61.175 1.00 54.06 85 LEU A N 1
ATOM 683 C CA . LEU A 1 85 ? -30.255 18.812 62.034 1.00 54.06 85 LEU A CA 1
ATOM 684 C C . LEU A 1 85 ? -29.339 20.028 62.101 1.00 54.06 85 LEU A C 1
ATOM 686 O O . LEU A 1 85 ? -28.340 20.033 62.814 1.00 54.06 85 LEU A O 1
ATOM 690 N N . VAL A 1 86 ? -29.664 21.029 61.288 1.00 56.97 86 VAL A N 1
ATOM 691 C CA . VAL A 1 86 ? -29.181 22.396 61.470 1.00 56.97 86 VAL A CA 1
ATOM 692 C C . VAL A 1 86 ? -29.692 22.844 62.838 1.00 56.97 86 VAL A C 1
ATOM 694 O O . VAL A 1 86 ? -30.872 23.150 62.997 1.00 56.97 86 VAL A O 1
ATOM 697 N N . LEU A 1 87 ? -28.823 22.775 63.844 1.00 56.53 87 LEU A N 1
ATOM 698 C CA . LEU A 1 87 ? -29.026 23.460 65.110 1.00 56.53 87 LEU A CA 1
ATOM 699 C C . LEU A 1 87 ? -28.597 24.911 64.887 1.00 56.53 87 LEU A C 1
ATOM 701 O O . LEU A 1 87 ? -27.441 25.167 64.542 1.00 56.53 87 LEU A O 1
ATOM 705 N N . GLN A 1 88 ? -29.582 25.807 64.986 1.00 48.84 88 GLN A N 1
ATOM 706 C CA . GLN A 1 88 ? -29.383 27.242 65.195 1.00 48.84 88 GLN A CA 1
ATOM 707 C C . GLN A 1 88 ? -28.602 27.506 66.481 1.00 48.84 88 GLN A C 1
ATOM 709 O O . GLN A 1 88 ? -28.774 26.718 67.440 1.00 48.84 88 GLN A O 1
#

Radius of gyration: 36.27 Å; chains: 1; bounding box: 62×40×98 Å

pLDDT: mean 71.6, std 15.6, range [45.34, 97.56]

Sequence (88 aa):
MTRLNAIVAVLFVAVFVNAIAVVYIKQQSRALYGDIRYLQKQQDDLAIEWGRLQIQHSTLVNHAFVEKVAREKLGMKSVQQPKYLVLQ

Foldseek 3Di:
DVVVVVVVVVVVVVVVVVVVVVVVVVVVVVVVVPVVVVVVVVVVVVVVVVVVVVVVVVVVCVVVVVVVCCCPVVVDDDPDDPPPPPDD